Protein AF-A0A9D6VHX5-F1 (afdb_monomer_lite)

Structure (mmCIF, N/CA/C/O backbone):
data_AF-A0A9D6VHX5-F1
#
_entry.id   AF-A0A9D6VHX5-F1
#
loop_
_atom_site.group_PDB
_atom_site.id
_atom_site.type_symbol
_atom_site.label_atom_id
_atom_site.label_alt_id
_atom_site.label_comp_id
_atom_site.label_asym_id
_atom_site.label_entity_id
_atom_site.label_seq_id
_atom_site.pdbx_PDB_ins_code
_atom_site.Cartn_x
_atom_site.Cartn_y
_atom_site.Cartn_z
_atom_site.occupancy
_atom_site.B_iso_or_equiv
_atom_site.auth_seq_id
_atom_site.auth_comp_id
_atom_site.auth_asym_id
_atom_site.auth_atom_id
_atom_site.pdbx_PDB_model_num
ATOM 1 N N . MET A 1 1 ? -20.307 5.899 18.304 1.00 52.88 1 MET A N 1
ATOM 2 C CA . MET A 1 1 ? -18.934 5.632 17.807 1.00 52.88 1 MET A CA 1
ATOM 3 C C . MET A 1 1 ? -17.944 5.812 18.948 1.00 52.88 1 MET A C 1
ATOM 5 O O . MET A 1 1 ? -18.134 6.727 19.737 1.00 52.88 1 MET A O 1
ATOM 9 N N . LYS A 1 2 ? -16.932 4.942 19.081 1.00 62.22 2 LYS A N 1
ATOM 10 C CA . LYS A 1 2 ? -15.838 5.169 20.043 1.00 62.22 2 LYS A CA 1
ATOM 11 C C . LYS A 1 2 ? -14.988 6.342 19.560 1.00 62.22 2 LYS A C 1
ATOM 13 O O . LYS A 1 2 ?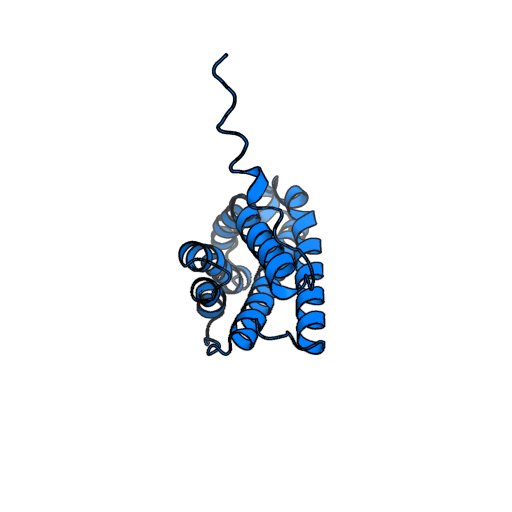 -14.703 6.423 18.370 1.00 62.22 2 LYS A O 1
ATOM 18 N N . LYS A 1 3 ? -14.607 7.228 20.478 1.00 72.56 3 LYS A N 1
ATOM 19 C CA . LYS A 1 3 ? -13.734 8.366 20.187 1.00 72.56 3 LYS A CA 1
ATOM 20 C C . LYS A 1 3 ? -12.288 7.871 20.081 1.00 72.56 3 LYS A C 1
ATOM 22 O O . LYS A 1 3 ? -11.822 7.168 20.975 1.00 72.56 3 LYS A O 1
ATOM 27 N N . LEU A 1 4 ? -11.619 8.207 18.982 1.00 79.38 4 LEU A N 1
ATOM 28 C CA . LEU A 1 4 ? -10.195 7.946 18.775 1.00 79.38 4 LEU A CA 1
ATOM 29 C C . LEU A 1 4 ? -9.379 8.816 19.744 1.00 79.38 4 LEU A C 1
ATOM 31 O O . LEU A 1 4 ? -9.713 9.992 19.921 1.00 79.38 4 LEU A O 1
ATOM 35 N N . ARG A 1 5 ? -8.362 8.244 20.402 1.00 84.88 5 ARG A N 1
ATOM 36 C CA . ARG A 1 5 ? -7.454 9.017 21.268 1.00 84.88 5 ARG A CA 1
ATOM 37 C C . ARG A 1 5 ? -6.646 9.981 20.400 1.00 84.88 5 ARG A C 1
ATOM 39 O O . ARG A 1 5 ? -6.366 9.658 19.250 1.00 84.88 5 ARG A O 1
ATOM 46 N N . GLU A 1 6 ? -6.266 11.138 20.933 1.00 83.50 6 GLU A N 1
ATOM 47 C CA . GLU A 1 6 ? -5.516 12.134 20.147 1.00 83.50 6 GLU A CA 1
ATOM 48 C C . GLU A 1 6 ? -4.163 11.577 19.664 1.00 83.50 6 GLU A C 1
ATOM 50 O O . GLU A 1 6 ? -3.835 11.701 18.491 1.00 83.50 6 GLU A O 1
ATOM 55 N N . GLU A 1 7 ? -3.464 10.819 20.510 1.00 84.56 7 GLU A N 1
ATOM 56 C CA . GLU A 1 7 ? -2.235 10.085 20.154 1.00 84.56 7 GLU A CA 1
ATOM 57 C C . GLU A 1 7 ? -2.438 9.082 18.996 1.00 84.56 7 GLU A C 1
ATOM 59 O O . GLU A 1 7 ? -1.596 8.984 18.105 1.00 84.56 7 GLU A O 1
ATOM 64 N N . ASP A 1 8 ? -3.575 8.375 18.944 1.00 87.75 8 ASP A N 1
ATOM 65 C CA . ASP A 1 8 ? -3.872 7.471 17.822 1.00 87.75 8 ASP A CA 1
ATOM 66 C C . ASP A 1 8 ? -4.184 8.256 16.534 1.00 87.75 8 ASP A C 1
ATOM 68 O O . ASP A 1 8 ? -3.809 7.824 15.443 1.00 87.75 8 ASP A O 1
ATOM 72 N N . LYS A 1 9 ? -4.855 9.414 16.639 1.00 89.75 9 LYS A N 1
ATOM 73 C CA . LYS A 1 9 ? -5.139 10.292 15.489 1.00 89.75 9 LYS A CA 1
ATOM 74 C C . LYS A 1 9 ? -3.863 10.820 14.858 1.00 89.75 9 LYS A C 1
ATOM 76 O O . LYS A 1 9 ? -3.744 10.778 13.640 1.00 89.75 9 LYS A O 1
ATOM 81 N N . GLU A 1 10 ? -2.922 11.295 15.668 1.00 91.44 10 GLU A N 1
ATOM 82 C CA . GLU A 1 10 ? -1.635 11.799 15.181 1.00 91.44 10 GLU A CA 1
ATOM 83 C C . GLU A 1 10 ? -0.862 10.723 14.413 1.00 91.44 10 GLU A C 1
ATOM 85 O O . GLU A 1 10 ? -0.270 11.010 13.372 1.00 91.44 10 GLU A O 1
ATOM 90 N N . LEU A 1 11 ? -0.904 9.471 14.883 1.00 93.75 11 LEU A N 1
ATOM 91 C CA . LEU A 1 11 ? -0.299 8.346 14.169 1.00 93.75 11 LEU A CA 1
ATOM 92 C C . LEU A 1 11 ? -1.006 8.061 12.840 1.00 93.75 11 LEU A C 1
ATOM 94 O O . LEU A 1 11 ? -0.334 7.869 11.829 1.00 93.75 11 LEU A O 1
ATOM 98 N N . PHE A 1 12 ? -2.342 8.067 12.819 1.00 94.50 12 PHE A N 1
ATOM 99 C CA . PHE A 1 12 ? -3.096 7.906 11.576 1.00 94.50 12 PHE A CA 1
ATOM 100 C C . PHE A 1 12 ? -2.780 9.002 10.560 1.00 94.50 12 PHE A C 1
ATOM 102 O O . PHE A 1 12 ? -2.514 8.671 9.410 1.00 94.50 12 PHE A O 1
ATOM 109 N N . ILE A 1 13 ? -2.772 10.271 10.981 1.00 94.81 13 ILE A N 1
ATOM 110 C CA . ILE A 1 13 ? -2.425 11.412 10.120 1.00 94.81 13 ILE A CA 1
ATOM 111 C C . ILE A 1 13 ? -1.028 11.205 9.537 1.00 94.81 13 ILE A C 1
ATOM 113 O O . ILE A 1 13 ? -0.872 11.203 8.325 1.00 94.81 13 ILE A O 1
ATOM 117 N N . ARG A 1 14 ? -0.033 10.900 10.380 1.00 96.31 14 ARG A N 1
ATOM 118 C CA . ARG A 1 14 ? 1.348 10.683 9.932 1.00 96.31 14 ARG A CA 1
ATOM 119 C C . ARG A 1 14 ? 1.469 9.597 8.862 1.00 96.31 14 ARG A C 1
ATOM 121 O O . ARG A 1 14 ? 2.180 9.791 7.883 1.00 96.31 14 ARG A O 1
ATOM 128 N N . TYR A 1 15 ? 0.829 8.444 9.056 1.00 97.25 15 TYR A N 1
ATOM 129 C CA . TYR A 1 15 ? 0.926 7.348 8.088 1.00 97.25 15 TYR A CA 1
ATOM 130 C C . TYR A 1 15 ? 0.124 7.608 6.812 1.00 97.25 15 TYR A C 1
ATOM 132 O O . TYR A 1 15 ? 0.556 7.195 5.736 1.00 97.25 15 TYR A O 1
ATOM 140 N N . VAL A 1 16 ? -1.018 8.293 6.926 1.00 96.44 16 VAL A N 1
ATOM 141 C CA . VAL A 1 16 ? -1.826 8.716 5.777 1.00 96.44 16 VAL A CA 1
ATOM 142 C C . VAL A 1 16 ? -1.075 9.745 4.938 1.00 96.44 16 VAL A C 1
ATOM 144 O O . VAL A 1 16 ? -0.959 9.547 3.737 1.00 96.44 16 VAL A O 1
ATOM 147 N N . ASP A 1 17 ? -0.498 10.774 5.554 1.00 97.12 17 ASP A N 1
ATOM 148 C CA . ASP A 1 17 ? 0.278 11.788 4.836 1.00 97.12 17 ASP A CA 1
ATOM 149 C C . ASP A 1 17 ? 1.493 11.157 4.141 1.00 97.12 17 ASP A C 1
ATOM 151 O O . ASP A 1 17 ? 1.779 11.451 2.983 1.00 97.12 17 ASP A O 1
ATOM 155 N N . PHE A 1 18 ? 2.181 10.232 4.822 1.00 98.38 18 PHE A N 1
ATOM 156 C CA . PHE A 1 18 ? 3.311 9.512 4.238 1.00 98.38 18 PHE A CA 1
ATOM 157 C C . PHE A 1 18 ? 2.897 8.659 3.032 1.00 98.38 18 PHE A C 1
ATOM 159 O O . PHE A 1 18 ? 3.526 8.747 1.984 1.00 98.38 18 PHE A O 1
ATOM 166 N N . ILE A 1 19 ? 1.841 7.839 3.152 1.00 97.94 19 ILE A N 1
ATOM 167 C CA . ILE A 1 19 ? 1.413 6.994 2.028 1.00 97.94 19 ILE A CA 1
ATOM 168 C C . ILE A 1 19 ? 0.832 7.833 0.884 1.00 97.94 19 ILE A C 1
ATOM 170 O O . ILE A 1 19 ? 1.044 7.471 -0.265 1.00 97.94 19 ILE A O 1
ATOM 174 N N . GLU A 1 20 ? 0.142 8.945 1.168 1.00 97.75 20 GLU A N 1
ATOM 175 C CA . 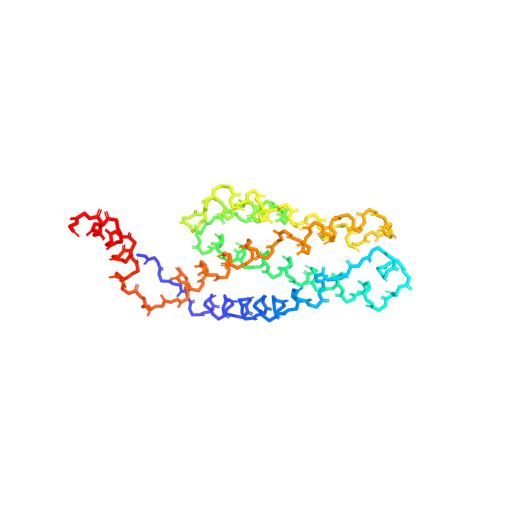GLU A 1 20 ? -0.323 9.883 0.137 1.00 97.75 20 GLU A CA 1
ATOM 176 C C . GLU A 1 20 ? 0.858 10.485 -0.630 1.00 97.75 20 GLU A C 1
ATOM 178 O O . GLU A 1 20 ? 0.813 10.487 -1.855 1.00 97.75 20 GLU A O 1
ATOM 183 N N . GLY A 1 21 ? 1.929 10.893 0.061 1.00 98.06 21 GLY A N 1
ATOM 184 C CA . GLY A 1 21 ? 3.152 11.381 -0.582 1.00 98.06 21 GLY A CA 1
ATOM 185 C C . GLY A 1 21 ? 3.792 10.341 -1.503 1.00 98.06 21 GLY A C 1
ATOM 186 O O . GLY A 1 21 ? 4.072 10.634 -2.658 1.00 98.06 21 GLY A O 1
ATOM 187 N N . GLU A 1 22 ? 3.938 9.093 -1.050 1.00 98.25 22 GLU A N 1
ATOM 188 C CA . GLU A 1 22 ? 4.449 8.013 -1.912 1.00 98.25 22 GLU A CA 1
ATOM 189 C C . GLU A 1 22 ? 3.496 7.725 -3.089 1.00 98.25 22 GLU A C 1
ATOM 191 O O . GLU A 1 22 ? 3.924 7.355 -4.178 1.00 98.25 22 GLU A O 1
ATOM 196 N N . MET A 1 23 ? 2.183 7.900 -2.913 1.00 97.88 23 MET A N 1
ATOM 197 C CA . MET A 1 23 ? 1.212 7.717 -3.994 1.00 97.88 23 MET A CA 1
ATOM 198 C C . MET A 1 23 ? 1.303 8.795 -5.089 1.00 97.88 23 MET A C 1
ATOM 200 O O . MET A 1 23 ? 0.772 8.583 -6.180 1.00 97.88 23 MET A O 1
ATOM 204 N N . GLU A 1 24 ? 1.969 9.927 -4.859 1.00 97.62 24 GLU A N 1
ATOM 205 C CA . GLU A 1 24 ? 2.204 10.924 -5.913 1.00 97.62 24 GLU A CA 1
ATOM 206 C C . GLU A 1 24 ? 3.161 10.404 -6.999 1.00 97.62 24 GLU A C 1
ATOM 208 O O . GLU A 1 24 ? 3.084 10.852 -8.142 1.00 97.62 24 GLU A O 1
ATOM 213 N N . ASP A 1 25 ? 3.981 9.395 -6.682 1.00 97.50 25 ASP A N 1
ATOM 214 C CA . ASP A 1 25 ? 4.999 8.848 -7.582 1.00 97.50 25 ASP A CA 1
ATOM 215 C C . ASP A 1 25 ? 4.498 7.730 -8.516 1.00 97.50 25 ASP A C 1
ATOM 217 O O . ASP A 1 25 ? 5.245 7.287 -9.389 1.00 97.50 25 ASP A O 1
ATOM 221 N N . TYR A 1 26 ? 3.234 7.288 -8.422 1.00 97.50 26 TYR A N 1
ATOM 222 C CA . TYR A 1 26 ? 2.680 6.286 -9.359 1.00 97.50 26 TYR A CA 1
ATOM 223 C C . TYR A 1 26 ? 2.926 6.625 -10.844 1.00 97.50 26 TYR A C 1
ATOM 225 O O . TYR A 1 26 ? 3.372 5.742 -11.585 1.00 97.50 26 TYR A O 1
ATOM 233 N N . PRO A 1 27 ? 2.687 7.869 -11.314 1.00 96.94 27 PRO A N 1
ATOM 234 C CA . PRO A 1 27 ? 2.938 8.240 -12.705 1.00 96.94 27 PRO A CA 1
ATOM 235 C C . PRO A 1 27 ? 4.406 8.086 -13.121 1.00 96.94 27 PRO A C 1
ATOM 237 O O . PRO A 1 27 ? 4.670 7.747 -14.274 1.00 96.94 27 PRO A O 1
ATOM 240 N N . SER A 1 28 ? 5.347 8.285 -12.193 1.00 95.06 28 SER A N 1
ATOM 241 C CA . SER A 1 28 ? 6.790 8.159 -12.436 1.00 95.06 28 SER A CA 1
ATOM 242 C C . SER A 1 28 ? 7.199 6.719 -12.759 1.00 95.06 28 SER A C 1
ATOM 244 O O . SER A 1 28 ? 8.147 6.504 -13.511 1.00 95.06 28 SER A O 1
ATOM 246 N N . PHE A 1 29 ? 6.460 5.729 -12.246 1.00 96.06 29 PHE A N 1
ATOM 247 C CA . PHE A 1 29 ? 6.756 4.306 -12.443 1.00 96.06 29 PHE A CA 1
ATOM 248 C C . PHE A 1 29 ? 5.867 3.613 -13.483 1.00 96.06 29 PHE A C 1
ATOM 250 O O . PHE A 1 29 ? 6.193 2.509 -13.915 1.00 96.06 29 PHE A O 1
ATOM 257 N N . ALA A 1 30 ? 4.781 4.246 -13.940 1.00 92.88 30 ALA A N 1
ATOM 258 C CA . ALA A 1 30 ? 3.835 3.650 -14.891 1.00 92.88 30 ALA A CA 1
ATOM 259 C C . ALA A 1 30 ? 4.491 3.179 -16.208 1.00 92.88 30 ALA A C 1
ATOM 261 O O . ALA A 1 30 ? 4.074 2.176 -16.791 1.00 92.88 30 ALA A O 1
ATOM 262 N N . GLY A 1 31 ? 5.530 3.890 -16.661 1.00 91.75 31 GLY A N 1
ATOM 263 C CA . GLY A 1 31 ? 6.287 3.584 -17.879 1.00 91.75 31 GLY A CA 1
ATOM 264 C C . GLY A 1 31 ? 7.505 2.678 -17.685 1.00 91.75 31 GLY A C 1
ATOM 265 O O . GLY A 1 31 ? 8.233 2.461 -18.649 1.00 91.75 31 GLY A O 1
ATOM 266 N N . LEU A 1 32 ? 7.761 2.176 -16.472 1.00 96.31 32 LEU A N 1
ATOM 267 C CA . LEU A 1 32 ? 8.898 1.295 -16.220 1.00 96.31 32 LEU A CA 1
ATOM 268 C C . LEU A 1 32 ? 8.727 -0.026 -16.989 1.00 96.31 32 LEU A C 1
ATOM 270 O O . LEU A 1 32 ? 7.659 -0.646 -16.943 1.00 96.31 32 LEU A O 1
ATOM 274 N N . ASP A 1 33 ? 9.792 -0.464 -17.661 1.00 96.44 33 ASP A N 1
ATOM 275 C CA . ASP A 1 33 ? 9.881 -1.732 -18.387 1.00 96.44 33 ASP A CA 1
ATOM 276 C C . ASP A 1 33 ? 11.004 -2.635 -17.846 1.00 96.44 33 ASP A C 1
ATOM 278 O O . ASP A 1 33 ? 11.816 -2.231 -17.005 1.00 96.44 33 ASP A O 1
ATOM 282 N N . TRP A 1 34 ? 11.025 -3.887 -18.320 1.00 95.50 34 TRP A N 1
ATOM 283 C CA . TRP A 1 34 ? 12.000 -4.889 -17.884 1.00 95.50 34 TRP A CA 1
ATOM 284 C C . TRP A 1 34 ? 13.437 -4.458 -18.183 1.00 95.50 34 TRP A C 1
ATOM 286 O O . TRP A 1 34 ? 14.295 -4.562 -17.311 1.00 95.50 34 TRP A O 1
ATOM 296 N N . GLU A 1 35 ? 13.697 -3.944 -19.388 1.00 95.88 35 GLU A N 1
ATOM 297 C CA . GLU A 1 35 ? 15.043 -3.550 -19.813 1.00 95.88 35 GLU A CA 1
ATOM 298 C C . GLU A 1 35 ? 15.614 -2.468 -18.890 1.00 95.88 35 GLU A C 1
ATOM 300 O O . GLU A 1 35 ? 16.753 -2.569 -18.423 1.00 95.88 35 GLU A O 1
ATOM 305 N N . THR A 1 36 ? 14.809 -1.459 -18.553 1.00 95.38 36 THR A N 1
ATOM 306 C CA . THR A 1 36 ? 15.188 -0.402 -17.615 1.00 95.38 36 THR A CA 1
ATOM 307 C C . THR A 1 36 ? 15.396 -0.957 -16.209 1.00 95.38 36 THR A C 1
ATOM 309 O O . THR A 1 36 ? 16.408 -0.647 -15.577 1.00 95.38 36 THR A O 1
ATOM 312 N N . TYR A 1 37 ? 14.484 -1.800 -15.720 1.00 95.19 37 TYR A N 1
ATOM 313 C CA . TYR A 1 37 ? 14.576 -2.403 -14.389 1.00 95.19 37 TYR A CA 1
ATOM 314 C C . TYR A 1 37 ? 15.814 -3.304 -14.222 1.00 95.19 37 TYR A C 1
ATOM 316 O O . TYR A 1 37 ? 16.481 -3.272 -13.181 1.00 95.19 37 TYR A O 1
ATOM 324 N N . GLU A 1 38 ? 16.163 -4.085 -15.243 1.00 94.94 38 GLU A N 1
ATOM 325 C CA . GLU A 1 38 ? 17.315 -4.987 -15.243 1.00 94.94 38 GLU A CA 1
ATOM 326 C C . GLU A 1 38 ? 18.635 -4.203 -15.320 1.00 94.94 38 GLU A C 1
ATOM 328 O O . GLU A 1 38 ? 19.531 -4.379 -14.482 1.00 94.94 38 GLU A O 1
ATOM 333 N N . SER A 1 39 ? 18.736 -3.281 -16.282 1.00 94.44 39 SER A N 1
ATOM 334 C CA . SER A 1 39 ? 19.991 -2.605 -16.626 1.00 94.44 39 SER A CA 1
ATOM 335 C C . SER A 1 39 ? 20.313 -1.385 -15.755 1.00 94.44 39 SER A C 1
ATOM 337 O O . SER A 1 39 ? 21.491 -1.107 -15.504 1.00 94.44 39 SER A O 1
ATOM 339 N N . LYS A 1 40 ? 19.308 -0.666 -15.232 1.00 96.44 40 LYS A N 1
ATOM 340 C CA . LYS A 1 40 ? 19.511 0.571 -14.458 1.00 96.44 40 LYS A CA 1
ATOM 341 C C . LYS A 1 40 ? 19.308 0.343 -12.964 1.00 96.44 40 LYS A C 1
ATOM 343 O O . LYS A 1 40 ? 18.203 0.363 -12.430 1.00 96.44 40 LYS A O 1
ATOM 348 N N . LYS A 1 41 ? 20.426 0.192 -12.249 1.00 93.44 41 LYS A N 1
ATOM 349 C CA . LYS A 1 41 ? 20.441 -0.052 -10.796 1.00 93.44 41 LYS A CA 1
ATOM 350 C C . LYS A 1 41 ? 19.745 1.045 -9.980 1.00 93.44 41 LYS A C 1
ATOM 352 O O . LYS A 1 41 ? 19.190 0.737 -8.928 1.00 93.44 41 LYS A O 1
ATOM 357 N N . GLU A 1 42 ? 19.815 2.297 -10.424 1.00 95.62 42 GLU A N 1
ATOM 358 C CA . GLU A 1 42 ? 19.183 3.426 -9.729 1.00 95.62 42 GLU A CA 1
ATOM 359 C C . GLU A 1 42 ? 17.658 3.348 -9.825 1.00 95.62 42 GLU A C 1
ATOM 361 O O . GLU A 1 42 ? 16.997 3.339 -8.791 1.00 95.62 42 GLU A O 1
ATOM 366 N N . GLU A 1 43 ? 17.124 3.152 -11.034 1.00 95.12 43 GLU A N 1
ATOM 367 C CA . GLU A 1 43 ? 15.684 2.968 -11.275 1.00 95.12 43 GLU A CA 1
ATOM 368 C C . GLU A 1 43 ? 15.130 1.790 -10.479 1.00 95.12 43 GLU A C 1
ATOM 370 O O . GLU A 1 43 ? 14.123 1.910 -9.783 1.00 95.12 43 GLU A O 1
ATOM 375 N N . ARG A 1 44 ? 15.852 0.662 -10.502 1.00 94.44 44 ARG A N 1
ATOM 376 C CA . ARG A 1 44 ? 15.507 -0.517 -9.709 1.00 94.44 44 ARG A CA 1
ATOM 377 C C . ARG A 1 44 ? 15.427 -0.201 -8.219 1.00 94.44 44 ARG A C 1
ATOM 379 O O . ARG A 1 44 ? 14.439 -0.524 -7.575 1.00 94.44 44 ARG A O 1
ATOM 386 N N . ARG A 1 45 ? 16.452 0.433 -7.649 1.00 94.56 45 ARG A N 1
ATOM 387 C CA . ARG A 1 45 ? 16.448 0.785 -6.219 1.00 94.56 45 ARG A CA 1
ATOM 388 C C . ARG A 1 45 ? 15.315 1.742 -5.874 1.00 94.56 45 ARG A C 1
ATOM 390 O O . ARG A 1 45 ? 14.732 1.603 -4.803 1.00 94.56 45 ARG A O 1
ATOM 397 N N . ASN A 1 46 ? 15.023 2.682 -6.767 1.00 96.94 46 ASN A N 1
ATOM 398 C CA . ASN A 1 46 ? 13.974 3.665 -6.571 1.00 96.94 46 ASN A CA 1
ATOM 399 C C . ASN A 1 46 ? 12.593 2.996 -6.506 1.00 96.94 46 ASN A C 1
ATOM 401 O O . ASN A 1 46 ? 11.901 3.120 -5.498 1.00 96.94 46 ASN A O 1
ATOM 405 N N . VAL A 1 47 ? 12.239 2.189 -7.515 1.00 97.19 47 VAL A N 1
ATOM 406 C CA . VAL A 1 47 ? 10.939 1.499 -7.547 1.00 97.19 47 VAL A CA 1
ATOM 407 C C . VAL A 1 47 ? 10.793 0.483 -6.411 1.00 97.19 47 VAL A C 1
ATOM 409 O O . VAL A 1 47 ? 9.739 0.402 -5.786 1.00 97.19 47 VAL A O 1
ATOM 412 N N . GLU A 1 48 ? 11.852 -0.268 -6.085 1.00 96.25 48 GLU A N 1
ATOM 413 C CA . GLU A 1 48 ? 11.815 -1.237 -4.984 1.00 96.25 48 GLU A CA 1
ATOM 414 C C . GLU A 1 48 ? 11.590 -0.535 -3.638 1.00 96.25 48 GLU A C 1
ATOM 416 O O . GLU A 1 48 ? 10.793 -1.001 -2.820 1.00 96.25 48 GLU A O 1
ATOM 421 N N . ARG A 1 49 ? 12.251 0.609 -3.416 1.00 96.56 49 ARG A N 1
ATOM 422 C CA . ARG A 1 49 ? 12.097 1.387 -2.186 1.00 96.56 49 ARG A CA 1
ATOM 423 C C . ARG A 1 49 ? 10.712 2.016 -2.071 1.00 96.56 49 ARG A C 1
ATOM 425 O O . ARG A 1 49 ? 10.115 1.948 -0.999 1.00 96.56 49 ARG A O 1
ATOM 432 N N . TRP A 1 50 ? 10.208 2.579 -3.160 1.00 98.00 50 TRP A N 1
ATOM 433 C CA . TRP A 1 50 ? 8.868 3.153 -3.242 1.00 98.00 50 TRP A CA 1
ATOM 434 C C . TRP A 1 50 ? 7.779 2.118 -2.909 1.00 98.00 50 TRP A C 1
ATOM 436 O O . TRP A 1 50 ? 6.942 2.330 -2.028 1.00 98.00 50 TRP A O 1
ATOM 446 N N . ILE A 1 51 ? 7.852 0.926 -3.511 1.00 97.75 51 ILE A N 1
ATOM 447 C CA . ILE A 1 51 ? 6.932 -0.178 -3.199 1.00 97.75 51 ILE A CA 1
ATOM 448 C C . ILE A 1 51 ? 7.043 -0.583 -1.727 1.00 97.75 51 ILE A C 1
ATOM 450 O O . ILE A 1 51 ? 6.027 -0.779 -1.053 1.00 97.75 51 ILE A O 1
ATOM 454 N N . GLU A 1 52 ? 8.267 -0.719 -1.209 1.00 97.12 52 GLU A N 1
ATOM 455 C CA . GLU A 1 52 ? 8.482 -1.053 0.197 1.00 97.12 52 GLU A CA 1
ATOM 456 C C . GLU A 1 52 ? 7.830 -0.021 1.131 1.00 97.12 52 GLU A C 1
ATOM 458 O O . GLU A 1 52 ? 7.174 -0.412 2.102 1.00 97.12 52 GLU A O 1
ATOM 463 N N . ASN A 1 53 ? 7.983 1.273 0.845 1.00 98.06 53 ASN A N 1
ATOM 464 C CA . ASN A 1 53 ? 7.399 2.358 1.628 1.00 98.06 53 ASN A CA 1
ATOM 465 C C . ASN A 1 53 ? 5.867 2.264 1.667 1.00 98.06 53 ASN A C 1
ATOM 467 O O . ASN A 1 53 ? 5.285 2.257 2.758 1.00 98.06 53 ASN A O 1
ATOM 471 N N . ILE A 1 54 ? 5.217 2.112 0.508 1.00 98.31 54 ILE A N 1
ATOM 472 C CA . ILE A 1 54 ? 3.756 1.983 0.417 1.00 98.31 54 ILE A CA 1
ATOM 473 C C . ILE A 1 54 ? 3.268 0.753 1.196 1.00 98.31 54 ILE A C 1
ATOM 475 O O . ILE A 1 54 ? 2.344 0.844 2.015 1.00 98.31 54 ILE A O 1
ATOM 479 N N . VAL A 1 55 ? 3.893 -0.410 0.980 1.00 97.94 55 VAL A N 1
ATOM 480 C CA . VAL A 1 55 ? 3.489 -1.660 1.639 1.00 97.94 55 VAL A CA 1
ATOM 481 C C . VAL A 1 55 ? 3.676 -1.559 3.154 1.00 97.94 55 VAL A C 1
ATOM 483 O O . VAL A 1 55 ? 2.751 -1.896 3.896 1.00 97.94 55 VAL A O 1
ATOM 486 N N . ASN A 1 56 ? 4.814 -1.051 3.631 1.00 97.44 56 ASN A N 1
ATOM 487 C CA . ASN A 1 56 ? 5.070 -0.870 5.062 1.00 97.44 56 ASN A CA 1
ATOM 488 C C . ASN A 1 56 ? 4.070 0.092 5.709 1.00 97.44 56 ASN A C 1
ATOM 490 O O . ASN A 1 56 ? 3.468 -0.261 6.724 1.00 97.44 56 ASN A O 1
ATOM 494 N N . SER A 1 57 ? 3.828 1.252 5.093 1.00 98.00 57 SER A N 1
ATOM 495 C CA . SER A 1 57 ? 2.867 2.225 5.621 1.00 98.00 57 SER A CA 1
ATOM 496 C C . SER A 1 57 ? 1.459 1.632 5.711 1.00 98.00 57 SER A C 1
ATOM 498 O O . SER A 1 57 ? 0.785 1.750 6.735 1.00 98.00 57 SER A O 1
ATOM 500 N N . SER A 1 58 ? 1.031 0.873 4.696 1.00 98.38 58 SER A N 1
ATOM 501 C CA . SER A 1 58 ? -0.278 0.211 4.722 1.00 98.38 58 SER A CA 1
ATOM 502 C C . SER A 1 58 ? -0.414 -0.83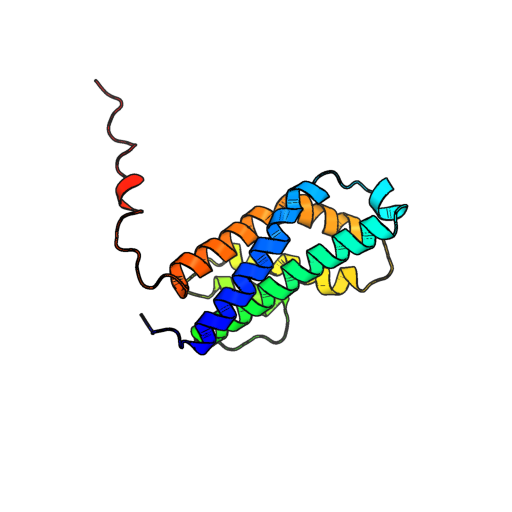7 5.832 1.00 98.38 58 SER A C 1
ATOM 504 O O . SER A 1 58 ? -1.488 -0.980 6.421 1.00 98.38 58 SER A O 1
ATOM 506 N N . ILE A 1 59 ? 0.673 -1.539 6.169 1.00 98.31 59 ILE A N 1
ATOM 507 C CA . ILE A 1 59 ? 0.714 -2.481 7.292 1.00 98.31 59 ILE A CA 1
ATOM 508 C C . ILE A 1 59 ? 0.572 -1.727 8.617 1.00 98.31 59 ILE A C 1
ATOM 510 O O . ILE A 1 59 ? -0.148 -2.191 9.502 1.00 98.31 59 ILE A O 1
ATOM 514 N N . ASP A 1 60 ? 1.231 -0.580 8.770 1.00 97.94 60 ASP A N 1
ATOM 515 C CA . ASP A 1 60 ? 1.164 0.214 9.997 1.00 97.94 60 ASP A CA 1
ATOM 516 C C . ASP A 1 60 ? -0.219 0.842 10.197 1.00 97.94 60 ASP A C 1
ATOM 518 O O . ASP A 1 60 ? -0.795 0.714 11.282 1.00 97.94 60 ASP A O 1
ATOM 522 N N . ILE A 1 61 ? -0.829 1.369 9.131 1.00 97.88 61 ILE A N 1
ATOM 523 C CA . ILE A 1 61 ? -2.240 1.782 9.124 1.00 97.88 61 ILE A CA 1
ATOM 524 C C . ILE A 1 61 ? -3.136 0.608 9.537 1.00 97.88 61 ILE A C 1
ATOM 526 O O . ILE A 1 61 ? -3.984 0.751 10.420 1.00 97.88 61 ILE A O 1
ATOM 530 N N . ALA A 1 62 ? -2.936 -0.579 8.957 1.00 98.19 62 ALA A N 1
ATOM 531 C CA . ALA A 1 62 ? -3.750 -1.746 9.277 1.00 98.19 62 ALA A CA 1
ATOM 532 C C . ALA A 1 62 ? -3.628 -2.176 10.742 1.00 98.19 62 ALA A C 1
ATOM 534 O O . ALA A 1 62 ? -4.644 -2.458 11.384 1.00 98.19 62 ALA A O 1
ATOM 535 N N . LYS A 1 63 ? -2.415 -2.174 11.309 1.00 97.44 63 LYS A N 1
ATOM 536 C CA . LYS A 1 63 ? -2.208 -2.439 12.740 1.00 97.44 63 LYS A CA 1
ATOM 537 C C . LYS A 1 63 ? -2.990 -1.448 13.594 1.00 97.44 63 LYS A C 1
ATOM 539 O O . LYS A 1 63 ? -3.705 -1.889 14.492 1.00 97.44 63 LYS A O 1
ATOM 544 N N . LEU A 1 64 ? -2.900 -0.146 13.308 1.00 95.44 64 LEU A N 1
ATOM 545 C CA . LEU A 1 64 ? -3.630 0.873 14.068 1.00 95.44 64 LEU A CA 1
ATOM 546 C C . LEU A 1 64 ? -5.143 0.646 14.026 1.00 95.44 64 LEU A C 1
ATOM 548 O O . LEU A 1 64 ? -5.799 0.701 15.065 1.00 95.44 64 LEU A O 1
ATOM 552 N N . ILE A 1 65 ? -5.701 0.331 12.854 1.00 95.94 65 ILE A N 1
ATOM 553 C CA . ILE A 1 65 ? -7.140 0.057 12.703 1.00 95.94 65 ILE A CA 1
ATOM 554 C C . ILE A 1 65 ? -7.545 -1.160 13.535 1.00 95.94 65 ILE A C 1
ATOM 556 O O . ILE A 1 65 ? -8.552 -1.121 14.244 1.00 95.94 65 ILE A O 1
ATOM 560 N N . LEU A 1 66 ? -6.762 -2.240 13.483 1.00 96.19 66 LEU A N 1
ATOM 561 C CA . LEU A 1 66 ? -7.040 -3.443 14.265 1.00 96.19 66 LEU A CA 1
ATOM 562 C C . LEU A 1 66 ? -6.952 -3.176 15.775 1.00 96.19 66 LEU A C 1
ATOM 564 O O . LEU A 1 66 ? -7.829 -3.633 16.511 1.00 96.19 66 LEU A O 1
ATOM 568 N N . VAL A 1 67 ? -5.956 -2.407 16.232 1.00 94.06 67 VAL A N 1
ATOM 569 C CA . VAL A 1 67 ? -5.834 -1.977 17.637 1.00 94.06 67 VAL A CA 1
ATOM 570 C C . VAL A 1 67 ? -7.051 -1.149 18.051 1.00 94.06 67 VAL A C 1
ATOM 572 O O . VAL A 1 67 ? -7.662 -1.429 19.085 1.00 94.06 67 VAL A O 1
ATOM 575 N N . PHE A 1 68 ? -7.455 -0.176 17.232 1.00 91.81 68 PHE A N 1
ATOM 576 C CA . PHE A 1 68 ? -8.608 0.681 17.504 1.00 91.81 68 PHE A CA 1
ATOM 577 C C . PHE A 1 68 ? -9.919 -0.115 17.609 1.00 91.81 68 PHE A C 1
ATOM 579 O O . PHE A 1 68 ? -10.730 0.099 18.516 1.00 91.81 68 PHE A O 1
ATOM 586 N N . GLU A 1 69 ? -10.092 -1.113 16.742 1.00 91.56 69 GLU A N 1
ATOM 587 C CA . GLU A 1 69 ? -11.221 -2.048 16.767 1.00 91.56 69 GLU A CA 1
ATOM 588 C C . GLU A 1 69 ? -11.094 -3.123 17.867 1.00 91.56 69 GLU A C 1
ATOM 590 O O . GLU A 1 69 ? -11.958 -3.995 17.974 1.00 91.56 69 GLU A O 1
ATOM 595 N N . LYS A 1 70 ? -10.051 -3.064 18.714 1.00 91.88 70 LYS A N 1
ATOM 596 C CA . LYS A 1 70 ? -9.732 -4.044 19.770 1.00 91.88 70 LYS A CA 1
ATOM 597 C C . LYS A 1 70 ? -9.653 -5.483 19.250 1.00 91.88 70 LYS A C 1
ATOM 599 O O . LYS A 1 70 ? -10.037 -6.430 19.938 1.00 91.88 70 LYS A O 1
ATOM 604 N N . LYS A 1 71 ? -9.171 -5.654 18.021 1.00 93.06 71 LYS A N 1
ATOM 605 C CA . LYS A 1 71 ? -8.927 -6.959 17.407 1.00 93.06 71 LYS A CA 1
ATOM 606 C C . LYS A 1 71 ? -7.515 -7.431 17.742 1.00 93.06 71 LYS A C 1
ATOM 608 O O . LYS A 1 71 ? -6.596 -6.634 17.918 1.00 93.06 71 LYS A O 1
ATOM 613 N N . ARG A 1 72 ? -7.333 -8.753 17.805 1.00 92.81 72 ARG A N 1
ATOM 614 C CA . ARG A 1 72 ? -6.001 -9.359 17.922 1.00 92.81 72 ARG A CA 1
ATOM 615 C C . ARG A 1 72 ? -5.170 -8.984 16.696 1.00 92.81 72 ARG A C 1
ATOM 617 O O . ARG A 1 72 ? -5.650 -9.143 15.577 1.00 92.81 72 ARG A O 1
ATOM 624 N N . ILE A 1 73 ? -3.927 -8.564 16.921 1.00 94.94 73 ILE A N 1
ATOM 625 C CA . ILE A 1 73 ? -2.954 -8.341 15.851 1.00 94.94 73 ILE A CA 1
ATOM 626 C C . ILE A 1 73 ? -2.380 -9.697 15.421 1.00 94.94 73 ILE A C 1
ATOM 628 O O . ILE A 1 73 ? -1.835 -10.421 16.265 1.00 94.94 73 ILE A O 1
ATOM 632 N N . PRO A 1 74 ? -2.549 -10.090 14.147 1.00 95.88 74 PRO A N 1
ATOM 633 C CA . PRO A 1 74 ? -1.947 -11.310 13.623 1.00 95.88 74 PRO A CA 1
ATOM 634 C C . PRO A 1 74 ? -0.417 -11.257 13.617 1.00 95.88 74 PRO A C 1
ATOM 636 O O . PRO A 1 74 ? 0.179 -10.195 13.782 1.00 95.88 74 PRO A O 1
ATOM 639 N N . GLN A 1 75 ? 0.219 -12.413 13.425 1.00 93.56 75 GLN A N 1
ATOM 640 C CA . GLN A 1 75 ? 1.683 -12.515 13.452 1.00 93.56 75 GLN A CA 1
ATOM 641 C C . GLN A 1 75 ? 2.316 -12.132 12.115 1.00 93.56 75 GLN A C 1
ATOM 643 O O . GLN A 1 75 ? 3.434 -11.626 12.084 1.00 93.56 75 GLN A O 1
ATOM 648 N N . THR A 1 76 ? 1.608 -12.358 11.007 1.00 96.44 76 THR A N 1
ATOM 649 C CA . THR A 1 76 ? 2.145 -12.102 9.669 1.00 96.44 76 THR A CA 1
ATOM 650 C C . THR A 1 76 ? 1.592 -10.812 9.070 1.00 96.44 76 THR A C 1
ATOM 652 O O . THR A 1 76 ? 0.433 -10.449 9.280 1.00 96.44 76 THR A O 1
ATOM 655 N N . TYR A 1 77 ? 2.400 -10.130 8.253 1.00 96.38 77 TYR A N 1
ATOM 656 C CA . TYR A 1 77 ? 1.970 -8.923 7.536 1.00 96.38 77 TYR A CA 1
ATOM 657 C C . TYR A 1 77 ? 0.772 -9.174 6.616 1.00 96.38 77 TYR A C 1
ATOM 659 O O . TYR A 1 77 ? -0.130 -8.341 6.536 1.00 96.38 77 TYR A O 1
ATOM 667 N N . ARG A 1 78 ? 0.726 -10.352 5.981 1.00 97.31 78 ARG A N 1
ATOM 668 C CA . ARG A 1 78 ? -0.411 -10.769 5.158 1.00 97.31 78 ARG A CA 1
ATOM 669 C C . ARG A 1 78 ? -1.694 -10.809 5.974 1.00 97.31 78 ARG A C 1
ATOM 671 O O . ARG A 1 78 ? -2.698 -10.239 5.567 1.00 97.31 78 ARG A O 1
ATOM 678 N N . GLU A 1 79 ? -1.666 -11.469 7.129 1.00 98.00 79 GLU A N 1
ATOM 679 C CA . GLU A 1 79 ? -2.843 -11.580 7.988 1.00 98.00 79 GLU A CA 1
ATOM 680 C C . GLU A 1 79 ? -3.245 -10.235 8.600 1.00 98.00 79 GLU A C 1
ATOM 682 O O . GLU A 1 79 ? -4.438 -10.001 8.778 1.00 98.00 79 GLU A O 1
ATOM 687 N N . ILE A 1 80 ? -2.285 -9.352 8.900 1.00 98.44 80 ILE A N 1
ATOM 688 C CA . ILE A 1 80 ? -2.557 -7.984 9.368 1.00 98.44 80 ILE A CA 1
ATOM 689 C C . ILE A 1 80 ? -3.387 -7.228 8.323 1.00 98.44 80 ILE A C 1
ATOM 691 O O . ILE A 1 80 ? -4.470 -6.740 8.644 1.00 98.44 80 ILE A O 1
ATOM 695 N N . LEU A 1 81 ? -2.925 -7.190 7.070 1.00 98.38 81 LEU A N 1
ATOM 696 C CA . LEU A 1 81 ? -3.643 -6.536 5.973 1.00 98.38 81 LEU A CA 1
ATOM 697 C C . LEU A 1 81 ? -4.983 -7.222 5.679 1.00 98.38 81 LEU A C 1
ATOM 699 O O . LEU A 1 81 ? -6.010 -6.560 5.572 1.00 98.38 81 LEU A O 1
ATOM 703 N N . HIS A 1 82 ? -5.007 -8.555 5.643 1.00 98.38 82 HIS A N 1
ATOM 704 C CA . HIS A 1 82 ? -6.237 -9.329 5.457 1.00 98.38 82 HIS A CA 1
ATOM 705 C C . HIS A 1 82 ? -7.258 -9.073 6.579 1.00 98.38 82 HIS A C 1
ATOM 707 O O . HIS A 1 82 ? -8.471 -9.094 6.364 1.00 98.38 82 HIS A O 1
ATOM 713 N N . GLY A 1 83 ? -6.777 -8.789 7.792 1.00 98.00 83 GLY A N 1
ATOM 714 C CA . GLY A 1 83 ? -7.590 -8.422 8.944 1.00 98.00 83 GLY A CA 1
ATOM 715 C C . GLY A 1 83 ? -8.456 -7.182 8.719 1.00 98.00 83 GLY A C 1
ATOM 716 O O . GLY A 1 83 ? -9.513 -7.089 9.347 1.00 98.00 83 GLY A O 1
ATOM 717 N N . LEU A 1 84 ? -8.077 -6.282 7.801 1.00 97.94 84 LEU A N 1
ATOM 718 C CA . LEU A 1 84 ? -8.875 -5.105 7.445 1.00 97.94 84 LEU A CA 1
ATOM 719 C C . LEU A 1 84 ? -10.275 -5.481 6.966 1.00 97.94 84 LEU A C 1
ATOM 721 O O . LEU A 1 84 ? -11.242 -4.874 7.422 1.00 97.94 84 LEU A O 1
ATOM 725 N N . GLY A 1 85 ? -10.407 -6.538 6.162 1.00 97.50 85 GLY A N 1
ATOM 726 C CA . GLY A 1 85 ? -11.704 -7.010 5.666 1.00 97.50 85 GLY A CA 1
ATOM 727 C C . GLY A 1 85 ? -12.608 -7.637 6.732 1.00 97.50 85 GLY A C 1
ATOM 728 O O . GLY A 1 85 ? -13.734 -8.032 6.450 1.00 97.50 85 GLY A O 1
ATOM 729 N N . LYS A 1 86 ? -12.118 -7.755 7.974 1.00 95.50 86 LYS A N 1
ATOM 730 C CA . LYS A 1 86 ? -12.906 -8.161 9.148 1.00 95.50 86 LYS A CA 1
ATOM 731 C C . LYS A 1 86 ? -13.317 -6.967 10.010 1.00 95.50 86 LYS A C 1
ATOM 733 O O . LYS A 1 86 ? -13.913 -7.165 11.071 1.00 95.50 86 LYS A O 1
ATOM 738 N N . THR A 1 87 ? -12.918 -5.751 9.651 1.00 95.19 87 THR A N 1
ATOM 739 C CA . THR A 1 87 ? -13.297 -4.515 10.349 1.00 95.19 87 THR A CA 1
ATOM 740 C C . THR A 1 87 ? -14.605 -3.982 9.780 1.00 95.19 87 THR A C 1
ATOM 742 O O . THR A 1 87 ? -15.034 -4.397 8.712 1.00 95.19 87 THR A O 1
ATOM 745 N N . LYS A 1 88 ? -15.245 -3.037 10.470 1.00 93.62 88 LYS A N 1
ATOM 746 C CA . LYS A 1 88 ? -16.438 -2.367 9.926 1.00 93.62 88 LYS A CA 1
ATOM 747 C C . LYS A 1 88 ? -16.133 -1.387 8.779 1.00 93.62 88 LYS A C 1
ATOM 749 O O . LYS A 1 88 ? -17.062 -0.822 8.221 1.00 93.62 88 LYS A O 1
ATOM 754 N N . TYR A 1 89 ? -14.852 -1.133 8.498 1.00 95.12 89 TYR A N 1
ATOM 755 C CA . TYR A 1 89 ? -14.394 -0.119 7.545 1.00 95.12 89 TYR A CA 1
ATOM 756 C C . TYR A 1 89 ? -14.195 -0.666 6.132 1.00 95.12 89 TYR A C 1
ATOM 758 O O . TYR A 1 89 ? -14.275 0.094 5.173 1.00 95.12 89 TYR A O 1
ATOM 766 N N . PHE A 1 90 ? -13.931 -1.968 6.008 1.00 96.81 90 PHE A N 1
ATOM 767 C CA . PHE A 1 90 ? -13.608 -2.608 4.739 1.00 96.81 90 PHE A CA 1
ATOM 768 C C . PHE A 1 90 ? -14.310 -3.954 4.614 1.00 96.81 90 PHE A C 1
ATOM 770 O O . PHE A 1 90 ? -14.505 -4.653 5.609 1.00 96.81 90 PHE A O 1
ATOM 777 N N . ASP A 1 91 ? -14.638 -4.337 3.383 1.00 97.19 91 ASP A N 1
ATOM 778 C CA . ASP A 1 91 ? -15.192 -5.652 3.084 1.00 97.19 91 ASP A CA 1
ATOM 779 C C . ASP A 1 91 ? -14.100 -6.735 2.975 1.00 97.19 91 ASP A C 1
ATOM 781 O O . ASP A 1 91 ? -12.896 -6.460 2.892 1.00 97.19 91 ASP A O 1
ATOM 785 N N . SER A 1 92 ? -14.518 -8.003 2.978 1.00 97.31 92 SER A N 1
ATOM 786 C CA . SER A 1 92 ? -13.591 -9.136 2.882 1.00 97.31 92 SER A CA 1
ATOM 787 C C . SER A 1 92 ? -12.784 -9.117 1.583 1.00 97.31 92 SER A C 1
ATOM 789 O O . SER A 1 92 ? -11.592 -9.418 1.602 1.00 97.31 92 SER A O 1
ATOM 791 N N . LYS A 1 93 ? -13.405 -8.696 0.473 1.00 97.75 93 LYS A N 1
ATOM 792 C CA . LYS A 1 93 ? -12.761 -8.606 -0.843 1.00 97.75 93 LYS A CA 1
ATOM 793 C C . LYS A 1 93 ? -11.599 -7.618 -0.830 1.00 97.75 93 LYS A C 1
ATOM 795 O O . LYS A 1 93 ? -10.557 -7.899 -1.413 1.00 97.75 93 LYS A O 1
ATOM 800 N N . PHE A 1 94 ? -11.752 -6.471 -0.177 1.00 98.19 94 PHE A N 1
ATOM 801 C CA . PHE A 1 94 ? -10.669 -5.515 0.000 1.00 98.19 94 PHE A CA 1
ATOM 802 C C . PHE A 1 94 ? -9.539 -6.117 0.833 1.00 98.19 94 PHE A C 1
ATOM 804 O O . PHE A 1 94 ? -8.388 -6.045 0.414 1.00 98.19 94 PHE A O 1
ATOM 811 N N . GLY A 1 95 ? -9.861 -6.761 1.961 1.00 98.12 95 GLY A N 1
ATOM 812 C CA . GLY A 1 95 ? -8.871 -7.450 2.795 1.00 98.12 95 GLY A CA 1
ATOM 813 C C . GLY A 1 95 ? -8.045 -8.474 2.008 1.00 98.12 95 GLY A C 1
ATOM 814 O O . GLY A 1 95 ? -6.820 -8.507 2.124 1.00 98.12 95 GLY A O 1
ATOM 815 N N . GLU A 1 96 ? -8.691 -9.272 1.158 1.00 97.75 96 GLU A N 1
ATOM 816 C CA . GLU A 1 96 ? -8.017 -10.212 0.257 1.00 97.75 96 GLU A CA 1
ATOM 817 C C . GLU A 1 96 ? -7.077 -9.494 -0.716 1.00 97.75 96 GLU A C 1
ATOM 819 O O . GLU A 1 96 ? -5.886 -9.820 -0.756 1.00 97.75 96 GLU A O 1
ATOM 824 N N . ARG A 1 97 ? -7.578 -8.484 -1.444 1.00 97.56 97 ARG A N 1
ATOM 825 C CA . ARG A 1 97 ? -6.790 -7.737 -2.435 1.00 97.56 97 ARG A CA 1
ATOM 826 C C . ARG A 1 97 ? -5.593 -7.032 -1.811 1.00 97.56 97 ARG A C 1
ATOM 828 O O . ARG A 1 97 ? -4.475 -7.277 -2.247 1.00 97.56 97 ARG A O 1
ATOM 835 N N . ILE A 1 98 ? -5.791 -6.233 -0.763 1.00 98.00 98 ILE A N 1
ATOM 836 C CA . ILE A 1 98 ? -4.704 -5.456 -0.151 1.00 98.00 98 ILE A CA 1
ATOM 837 C C . ILE A 1 98 ? -3.647 -6.370 0.484 1.00 98.00 98 ILE A C 1
ATOM 839 O O . ILE A 1 98 ? -2.452 -6.090 0.409 1.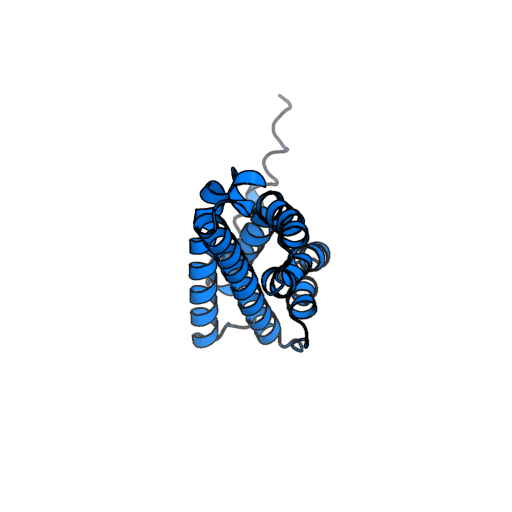00 98.00 98 ILE A O 1
ATOM 843 N N . SER A 1 99 ? -4.052 -7.519 1.044 1.00 97.81 99 SER A N 1
ATOM 844 C CA . SER A 1 99 ? -3.116 -8.461 1.669 1.00 97.81 99 SER A CA 1
ATOM 845 C C . SER A 1 99 ? -2.140 -9.104 0.692 1.00 97.81 99 SER A C 1
ATOM 847 O O . SER A 1 99 ? -1.049 -9.502 1.103 1.00 97.81 99 SER A O 1
ATOM 849 N N . LYS A 1 100 ? -2.490 -9.189 -0.599 1.00 95.88 100 LYS A N 1
ATOM 850 C CA . LYS A 1 100 ? -1.623 -9.806 -1.607 1.00 95.88 100 LYS A CA 1
ATOM 851 C C . LYS A 1 100 ? -0.299 -9.057 -1.740 1.00 95.88 100 LYS A C 1
ATOM 853 O O . LYS A 1 100 ? 0.722 -9.692 -1.984 1.00 95.88 100 LYS A O 1
ATOM 858 N N . TRP A 1 101 ? -0.299 -7.742 -1.511 1.00 96.06 101 TRP A N 1
ATOM 859 C CA . TRP A 1 101 ? 0.883 -6.892 -1.643 1.00 96.06 101 TRP A CA 1
ATOM 860 C C . TRP A 1 101 ? 1.911 -7.103 -0.530 1.00 96.06 101 TRP A C 1
ATOM 862 O O . TRP A 1 101 ? 3.082 -6.793 -0.724 1.00 96.06 101 TRP A O 1
ATOM 872 N N . SER A 1 102 ? 1.553 -7.755 0.585 1.00 94.75 102 SER A N 1
ATOM 873 C CA . SER A 1 102 ? 2.536 -8.093 1.624 1.00 94.75 102 SER A CA 1
ATOM 874 C C . SER A 1 102 ? 3.649 -9.016 1.116 1.00 94.75 102 SER A C 1
ATOM 876 O O . SER A 1 102 ? 4.719 -9.057 1.720 1.00 94.75 102 SER A O 1
ATOM 878 N N . LYS A 1 103 ? 3.406 -9.780 0.034 1.00 90.94 103 LYS A N 1
ATOM 879 C CA . LYS A 1 103 ? 4.400 -10.686 -0.570 1.00 90.94 103 LYS A CA 1
ATOM 880 C C . LYS A 1 103 ? 5.643 -9.934 -1.056 1.00 90.94 103 LYS A C 1
ATOM 882 O O . LYS A 1 103 ? 6.740 -10.484 -0.991 1.00 90.94 103 LYS A O 1
ATOM 887 N N . LEU A 1 104 ? 5.484 -8.670 -1.462 1.00 91.56 104 LEU A N 1
ATOM 888 C CA . LEU A 1 104 ? 6.577 -7.830 -1.954 1.00 91.56 104 LEU A CA 1
ATOM 889 C C . LEU A 1 104 ? 7.661 -7.615 -0.900 1.00 91.56 104 LEU A C 1
ATOM 891 O O . LEU A 1 104 ? 8.829 -7.599 -1.252 1.00 91.56 104 LEU A O 1
ATOM 895 N N . ARG A 1 105 ? 7.334 -7.582 0.397 1.00 87.94 105 ARG A N 1
ATOM 896 C CA . ARG A 1 105 ? 8.358 -7.460 1.451 1.00 87.94 105 ARG A CA 1
ATOM 897 C C . ARG A 1 105 ? 9.398 -8.578 1.434 1.00 87.94 105 ARG A C 1
ATOM 899 O O . ARG A 1 105 ? 10.562 -8.324 1.715 1.00 87.94 105 ARG A O 1
ATOM 906 N N . ASN A 1 106 ? 8.974 -9.799 1.113 1.00 85.56 106 ASN A N 1
ATOM 907 C CA . ASN A 1 106 ? 9.885 -10.937 1.031 1.00 85.56 106 ASN A CA 1
ATOM 908 C C . ASN A 1 106 ? 10.567 -10.976 -0.338 1.00 85.56 106 ASN A C 1
ATOM 910 O O . ASN A 1 106 ? 11.770 -11.183 -0.424 1.00 85.56 106 ASN A O 1
ATOM 914 N N . ILE A 1 107 ? 9.804 -10.724 -1.405 1.00 87.25 107 ILE A N 1
ATOM 915 C CA . ILE A 1 107 ? 10.297 -10.768 -2.787 1.00 87.25 107 ILE A CA 1
ATOM 916 C C . ILE A 1 107 ? 11.380 -9.713 -3.030 1.00 87.25 107 ILE A C 1
ATOM 918 O O . ILE A 1 107 ? 12.417 -10.028 -3.605 1.00 87.25 107 ILE A O 1
ATOM 922 N N . LEU A 1 108 ? 11.196 -8.495 -2.521 1.00 87.38 108 LEU A N 1
ATOM 923 C CA . LEU A 1 108 ? 12.166 -7.407 -2.653 1.00 87.38 108 LEU A CA 1
ATOM 924 C C . LEU A 1 108 ? 13.484 -7.686 -1.912 1.00 87.38 108 LEU A C 1
ATOM 926 O O . LEU A 1 108 ? 14.527 -7.194 -2.335 1.00 87.38 108 LEU A O 1
ATOM 930 N N . ALA A 1 109 ? 13.466 -8.522 -0.868 1.00 81.44 109 ALA A N 1
ATOM 931 C CA . ALA A 1 109 ? 14.664 -8.921 -0.128 1.00 81.44 109 ALA A CA 1
ATOM 932 C C . ALA A 1 109 ? 15.492 -10.026 -0.820 1.00 81.44 109 ALA A C 1
ATOM 934 O O . ALA A 1 109 ? 16.621 -10.282 -0.408 1.00 81.44 109 ALA A O 1
ATOM 935 N N . HIS A 1 110 ? 14.956 -10.688 -1.852 1.00 78.62 110 HIS A N 1
ATOM 936 C CA . HIS A 1 110 ? 15.680 -11.707 -2.623 1.00 78.62 110 HIS A CA 1
ATOM 937 C C . HIS A 1 110 ? 16.605 -11.089 -3.692 1.00 78.62 110 HIS A C 1
ATOM 939 O O . HIS A 1 110 ? 16.516 -9.900 -3.979 1.00 78.62 110 HIS A O 1
ATOM 945 N N . GLU A 1 111 ? 17.508 -11.871 -4.296 1.00 73.44 111 GLU A N 1
ATOM 946 C CA . GLU A 1 111 ? 18.446 -11.378 -5.332 1.00 73.44 111 GLU A CA 1
ATOM 947 C C . GLU A 1 111 ? 17.985 -11.639 -6.782 1.00 73.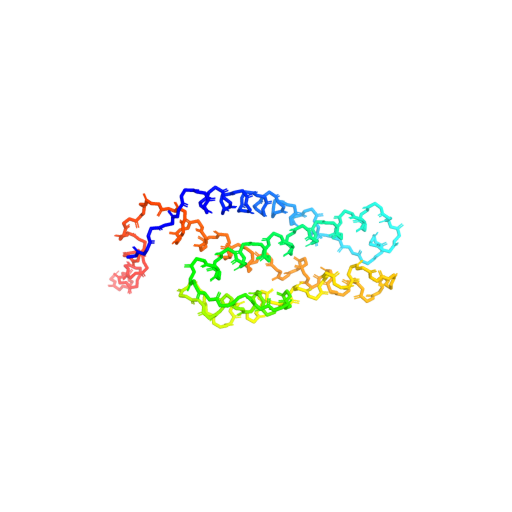44 111 GLU A C 1
ATOM 949 O O . GLU A 1 111 ? 18.519 -11.037 -7.710 1.00 73.44 111 GLU A O 1
ATOM 954 N N . TYR A 1 112 ? 16.976 -12.492 -6.989 1.00 82.25 112 TYR A N 1
ATOM 955 C CA . TYR A 1 112 ? 16.470 -12.861 -8.319 1.00 82.25 112 TYR A CA 1
ATOM 956 C C . TYR A 1 112 ? 15.619 -11.740 -8.936 1.00 82.25 112 TYR A C 1
ATOM 958 O O . TYR A 1 112 ? 14.528 -11.446 -8.447 1.00 82.25 112 TYR A O 1
ATOM 966 N N . LEU A 1 113 ? 16.128 -11.093 -9.989 1.00 78.06 113 LEU A N 1
ATOM 967 C CA . LEU A 1 113 ? 15.499 -9.920 -10.612 1.00 78.06 113 LEU A CA 1
ATOM 968 C C . LEU A 1 113 ? 14.242 -10.257 -11.423 1.00 78.06 113 LEU A C 1
ATOM 970 O O . LEU A 1 113 ? 13.270 -9.509 -11.381 1.00 78.06 113 LEU A O 1
ATOM 974 N N . ASP A 1 114 ? 14.249 -11.382 -12.124 1.00 77.81 114 ASP A N 1
ATOM 975 C CA . ASP A 1 114 ? 13.131 -11.893 -12.920 1.00 77.81 114 ASP A CA 1
ATOM 976 C C . ASP A 1 114 ? 11.882 -12.132 -12.058 1.00 77.81 114 ASP A C 1
ATOM 978 O O . ASP A 1 114 ? 10.807 -11.611 -12.346 1.00 77.81 114 ASP A O 1
ATOM 982 N N . ILE A 1 115 ? 12.045 -12.814 -10.922 1.00 79.38 115 ILE A N 1
ATOM 983 C CA . ILE A 1 115 ? 10.959 -13.083 -9.967 1.00 79.38 115 ILE A CA 1
ATOM 984 C C . ILE A 1 115 ? 10.401 -11.782 -9.371 1.00 79.38 115 ILE A C 1
ATOM 986 O O . ILE A 1 115 ? 9.203 -11.683 -9.090 1.00 79.38 115 ILE A O 1
ATOM 990 N N . LYS A 1 116 ? 11.255 -10.775 -9.149 1.00 86.75 116 LYS A N 1
ATOM 991 C CA . LYS A 1 116 ? 10.819 -9.469 -8.638 1.00 86.75 116 LYS A CA 1
ATOM 992 C C . LYS A 1 116 ? 9.993 -8.708 -9.660 1.00 86.75 116 LYS A C 1
ATOM 994 O O . LYS A 1 116 ? 8.981 -8.118 -9.284 1.00 86.75 116 LYS A O 1
ATOM 999 N N . TRP A 1 117 ? 10.421 -8.717 -10.919 1.00 94.12 117 TRP A N 1
ATOM 1000 C CA . TRP A 1 117 ? 9.841 -7.878 -11.956 1.00 94.12 117 TRP A CA 1
ATOM 1001 C C . TRP A 1 117 ? 8.354 -8.121 -12.162 1.00 94.12 117 TRP A C 1
ATOM 1003 O O . TRP A 1 117 ? 7.584 -7.166 -12.100 1.00 94.12 117 TRP A O 1
ATOM 1013 N N . ASP A 1 118 ? 7.934 -9.377 -12.315 1.00 91.75 118 ASP A N 1
ATOM 1014 C CA . ASP A 1 118 ? 6.524 -9.701 -12.556 1.00 91.75 118 ASP A CA 1
ATOM 1015 C C . ASP A 1 118 ? 5.618 -9.144 -11.452 1.00 91.75 118 ASP A C 1
ATOM 1017 O O . ASP A 1 118 ? 4.537 -8.612 -11.707 1.00 91.75 118 ASP A O 1
ATOM 1021 N N . VAL A 1 119 ? 6.081 -9.212 -10.202 1.00 92.12 119 VAL A N 1
ATOM 1022 C CA . VAL A 1 119 ? 5.312 -8.745 -9.045 1.00 92.12 119 VAL A CA 1
ATOM 1023 C C . VAL A 1 119 ? 5.367 -7.225 -8.891 1.00 92.12 119 VAL A C 1
ATOM 1025 O O . VAL A 1 119 ? 4.372 -6.622 -8.489 1.00 92.12 119 VAL A O 1
ATOM 1028 N N . ILE A 1 120 ? 6.497 -6.599 -9.223 1.00 95.44 120 ILE A N 1
ATOM 1029 C CA . ILE A 1 120 ? 6.639 -5.138 -9.286 1.00 95.44 120 ILE A CA 1
ATOM 1030 C C . ILE A 1 120 ? 5.712 -4.573 -10.360 1.00 95.44 120 ILE A C 1
ATOM 1032 O O . ILE A 1 120 ? 4.978 -3.623 -10.093 1.00 95.44 120 ILE A O 1
ATOM 1036 N N . LYS A 1 121 ? 5.680 -5.187 -11.545 1.00 96.12 121 LYS A N 1
ATOM 1037 C CA . LYS A 1 121 ? 4.820 -4.746 -12.638 1.00 96.12 121 LYS A CA 1
ATOM 1038 C C . LYS A 1 121 ? 3.341 -4.923 -12.292 1.00 96.12 121 LYS A C 1
ATOM 1040 O O . LYS A 1 121 ? 2.571 -3.981 -12.452 1.00 96.12 121 LYS A O 1
ATOM 1045 N N . GLU A 1 122 ? 2.966 -6.062 -11.695 1.00 95.50 122 GLU A N 1
ATOM 1046 C CA . GLU A 1 122 ? 1.614 -6.278 -11.151 1.00 95.50 122 GLU A CA 1
ATOM 1047 C C . GLU A 1 122 ? 1.224 -5.172 -10.152 1.00 95.50 122 GLU A C 1
ATOM 1049 O O . GLU A 1 122 ? 0.093 -4.681 -10.169 1.00 95.50 122 GLU A O 1
ATOM 1054 N N . PHE A 1 123 ? 2.152 -4.774 -9.274 1.00 97.25 123 PHE A N 1
ATOM 1055 C CA . PHE A 1 123 ? 1.928 -3.722 -8.285 1.00 97.25 123 PHE A CA 1
ATOM 1056 C C . PHE A 1 123 ? 1.714 -2.354 -8.929 1.00 97.25 123 PHE A C 1
ATOM 1058 O O . PHE A 1 123 ? 0.722 -1.694 -8.612 1.00 97.25 123 PHE A O 1
ATOM 1065 N N . ILE A 1 124 ? 2.608 -1.940 -9.830 1.00 97.19 124 ILE A N 1
ATOM 1066 C CA . ILE A 1 124 ? 2.526 -0.649 -10.529 1.00 97.19 124 ILE A CA 1
ATOM 1067 C C . ILE A 1 124 ? 1.183 -0.528 -11.252 1.00 97.19 124 ILE A C 1
ATOM 1069 O O . ILE A 1 124 ? 0.496 0.482 -11.114 1.00 97.19 124 ILE A O 1
ATOM 1073 N N . ASP A 1 125 ? 0.781 -1.581 -11.963 1.00 96.06 125 ASP A N 1
ATOM 1074 C CA . ASP A 1 125 ? -0.377 -1.531 -12.854 1.00 96.06 125 ASP A CA 1
ATOM 1075 C C . ASP A 1 125 ? -1.719 -1.654 -12.115 1.00 96.06 125 ASP A C 1
ATOM 1077 O O . ASP A 1 125 ? -2.753 -1.231 -12.632 1.00 96.06 125 ASP A O 1
ATOM 1081 N N . GLY A 1 126 ? -1.734 -2.258 -10.920 1.00 95.44 126 GLY A N 1
ATOM 1082 C CA . GLY A 1 126 ? -2.984 -2.685 -10.284 1.00 95.44 126 GLY A CA 1
ATOM 1083 C C . GLY A 1 126 ? -3.220 -2.233 -8.848 1.00 95.44 126 GLY A C 1
ATOM 1084 O O . GLY A 1 126 ? -4.331 -2.418 -8.349 1.00 95.44 126 GLY A O 1
ATOM 1085 N N . SER A 1 127 ? -2.221 -1.699 -8.144 1.00 97.31 127 SER A N 1
ATOM 1086 C CA . SER A 1 127 ? -2.342 -1.470 -6.696 1.00 97.31 127 SER A CA 1
ATOM 1087 C C . SER A 1 127 ? -2.924 -0.105 -6.313 1.00 97.31 127 SER A C 1
ATOM 1089 O O . SER A 1 127 ? -3.565 0.012 -5.264 1.00 97.31 127 SER A O 1
ATOM 1091 N N . GLU A 1 128 ? -2.787 0.904 -7.178 1.00 98.06 128 GLU A N 1
ATOM 1092 C CA . GLU A 1 128 ? -3.196 2.286 -6.898 1.00 98.06 128 GLU A CA 1
ATOM 1093 C C . GLU A 1 128 ? -4.656 2.418 -6.403 1.00 98.06 128 GLU A C 1
ATOM 1095 O O . GLU A 1 128 ? -4.889 3.120 -5.410 1.00 98.06 128 GLU A O 1
ATOM 1100 N N . PRO A 1 129 ? -5.663 1.734 -6.997 1.00 97.69 129 PRO A N 1
ATOM 1101 C CA . PRO A 1 129 ? -7.048 1.854 -6.539 1.00 97.69 129 PRO A CA 1
ATOM 1102 C C . PRO A 1 129 ? -7.269 1.359 -5.104 1.00 97.69 129 PRO A C 1
ATOM 1104 O O . PRO A 1 129 ? -8.072 1.946 -4.373 1.00 97.69 129 PRO A O 1
ATOM 1107 N N . ASP A 1 130 ? -6.559 0.308 -4.682 1.00 97.88 130 ASP A N 1
ATOM 1108 C CA . ASP A 1 130 ? -6.681 -0.233 -3.326 1.00 97.88 130 ASP A CA 1
ATOM 1109 C C . ASP A 1 130 ? -6.063 0.730 -2.296 1.00 97.88 130 ASP A C 1
ATOM 1111 O O . ASP A 1 130 ? -6.661 0.963 -1.242 1.00 97.88 130 ASP A O 1
ATOM 1115 N N . TYR A 1 131 ? -4.931 1.370 -2.609 1.00 98.38 131 TYR A N 1
ATOM 1116 C CA . TYR A 1 131 ? -4.321 2.370 -1.723 1.00 98.38 131 TYR A CA 1
ATOM 1117 C C . TYR A 1 131 ? -5.127 3.673 -1.657 1.00 98.38 131 TYR A C 1
ATOM 1119 O O . TYR A 1 131 ? -5.355 4.195 -0.563 1.00 98.38 131 TYR A O 1
ATOM 1127 N N . LYS A 1 132 ? -5.693 4.134 -2.783 1.00 98.12 132 LYS A N 1
ATOM 1128 C CA . LYS A 1 132 ? -6.674 5.239 -2.800 1.00 98.12 132 LYS A CA 1
ATOM 1129 C C . LYS A 1 132 ? -7.887 4.929 -1.927 1.00 98.12 132 LYS A C 1
ATOM 1131 O O . LYS A 1 132 ? -8.380 5.807 -1.217 1.00 98.12 132 LYS A O 1
ATOM 1136 N N . HIS A 1 133 ? -8.382 3.692 -1.970 1.00 98.06 133 HIS A N 1
ATOM 1137 C CA . HIS A 1 133 ? -9.492 3.268 -1.124 1.00 98.06 133 HIS A CA 1
ATOM 1138 C C . HIS A 1 133 ? -9.110 3.251 0.363 1.00 98.06 133 HIS A C 1
ATOM 1140 O O . HIS A 1 133 ? -9.856 3.801 1.174 1.00 98.06 133 HIS A O 1
ATOM 1146 N N . LEU A 1 134 ? -7.942 2.697 0.714 1.00 98.25 134 LEU A N 1
ATOM 1147 C CA . LEU A 1 134 ? -7.417 2.681 2.084 1.00 98.25 134 LEU A CA 1
ATOM 1148 C C . LEU A 1 134 ? -7.364 4.093 2.681 1.00 98.25 134 LEU A C 1
ATOM 1150 O O . LEU A 1 134 ? -7.976 4.347 3.719 1.00 98.25 134 LEU A O 1
ATOM 1154 N N . VAL A 1 135 ? -6.682 5.015 1.996 1.00 97.81 135 VAL A N 1
ATOM 1155 C CA . VAL A 1 135 ? -6.509 6.412 2.423 1.00 97.81 135 VAL A CA 1
ATOM 1156 C C . VAL A 1 135 ? -7.856 7.101 2.613 1.00 97.81 135 VAL A C 1
ATOM 1158 O O . VAL A 1 135 ? -8.117 7.682 3.667 1.00 97.81 135 VAL A O 1
ATOM 1161 N N . ARG A 1 136 ? -8.750 6.989 1.622 1.00 96.62 136 ARG A N 1
ATOM 1162 C CA . ARG A 1 136 ? -10.085 7.598 1.673 1.00 96.62 136 ARG A CA 1
ATOM 1163 C C . ARG A 1 136 ? -10.871 7.137 2.898 1.00 96.62 136 ARG A C 1
ATOM 1165 O O . ARG A 1 136 ? -11.470 7.959 3.589 1.00 96.62 136 ARG A O 1
ATOM 1172 N N . VAL A 1 137 ? -10.887 5.830 3.158 1.00 94.88 137 VAL A N 1
ATOM 1173 C CA . VAL A 1 137 ? -11.633 5.260 4.285 1.00 94.88 137 VAL A CA 1
ATOM 1174 C C . VAL A 1 137 ? -11.056 5.734 5.615 1.00 94.88 137 VAL A C 1
ATOM 1176 O O . VAL A 1 137 ? -11.831 6.098 6.499 1.00 94.88 137 VAL A O 1
ATOM 1179 N N . VAL A 1 138 ? -9.728 5.788 5.759 1.00 94.38 138 VAL A N 1
ATOM 1180 C CA . VAL A 1 138 ? -9.089 6.283 6.989 1.00 94.38 138 VAL A CA 1
ATOM 1181 C C . VAL A 1 138 ? -9.421 7.757 7.224 1.00 94.38 138 VAL A C 1
ATOM 1183 O O . VAL A 1 138 ? -9.868 8.105 8.318 1.00 94.38 138 VAL A O 1
ATOM 1186 N N . LYS A 1 139 ? -9.293 8.611 6.202 1.00 93.50 139 LYS A N 1
ATOM 1187 C CA . LYS A 1 139 ? -9.601 10.046 6.319 1.00 93.50 139 LYS A CA 1
ATOM 1188 C C . LYS A 1 139 ? -11.052 10.267 6.756 1.00 93.50 139 LYS A C 1
ATOM 1190 O O . LYS A 1 139 ? -11.286 10.852 7.810 1.00 93.50 139 LYS A O 1
ATOM 1195 N N . HIS A 1 140 ? -12.015 9.676 6.049 1.00 90.50 140 HIS A N 1
ATOM 1196 C CA . HIS A 1 140 ? -13.435 9.915 6.329 1.00 90.50 140 HIS A CA 1
ATOM 1197 C C . HIS A 1 140 ? -13.991 9.186 7.553 1.00 90.50 140 HIS A C 1
ATOM 1199 O O . HIS A 1 140 ? -14.911 9.682 8.198 1.00 90.50 140 HIS A O 1
ATOM 1205 N N . SER A 1 141 ? -13.473 8.001 7.882 1.00 87.06 141 SER A N 1
ATOM 1206 C CA . SER A 1 141 ? -14.077 7.159 8.926 1.00 87.06 141 SER A CA 1
ATOM 1207 C C . SER A 1 141 ? -13.372 7.253 10.279 1.00 87.06 141 SER A C 1
ATOM 1209 O O . SER A 1 141 ? -13.937 6.818 11.288 1.00 87.06 141 SER A O 1
ATOM 1211 N N . LEU A 1 142 ? -12.130 7.752 10.308 1.00 83.62 142 LEU A N 1
ATOM 1212 C CA . LEU A 1 142 ? -11.281 7.775 11.506 1.00 83.62 142 LEU A CA 1
ATOM 1213 C C . LEU A 1 142 ? -10.742 9.169 11.844 1.00 83.62 142 LEU A C 1
ATOM 1215 O O . LEU A 1 142 ? -10.626 9.478 13.032 1.00 83.62 142 LEU A O 1
ATOM 1219 N N . LEU A 1 143 ? -10.432 10.003 10.845 1.00 84.19 143 LEU A N 1
ATOM 1220 C CA . LEU A 1 143 ? -9.822 11.321 11.063 1.00 84.19 143 LEU A CA 1
ATOM 1221 C C . LEU A 1 143 ? -10.835 12.473 11.039 1.00 84.19 143 LEU A C 1
ATOM 1223 O O . LEU A 1 143 ? -10.733 13.388 11.862 1.00 84.19 143 LEU A O 1
ATOM 1227 N N . ASP A 1 144 ? -11.861 12.397 10.194 1.00 81.50 144 ASP A N 1
ATOM 1228 C CA . ASP A 1 144 ? -12.911 13.413 10.121 1.00 81.50 144 ASP A CA 1
ATOM 1229 C C . ASP A 1 144 ? -13.814 13.376 11.374 1.00 81.50 144 ASP A C 1
ATOM 1231 O O . ASP A 1 144 ? -14.785 12.626 11.467 1.00 81.50 144 ASP A O 1
ATOM 1235 N N . ASN A 1 145 ? -13.560 14.257 12.351 1.00 54.50 145 ASN A N 1
ATOM 1236 C CA . ASN A 1 145 ? -14.573 14.653 13.341 1.00 54.50 145 ASN A CA 1
ATOM 1237 C C . ASN A 1 145 ? -15.446 15.770 12.753 1.00 54.50 145 ASN A C 1
ATOM 1239 O O . ASN A 1 145 ? -15.364 16.908 13.212 1.00 54.50 145 ASN A O 1
ATOM 1243 N N . LYS A 1 146 ? -16.223 15.420 11.719 1.00 47.19 146 LYS A N 1
ATOM 1244 C CA . LYS A 1 146 ? -17.388 16.105 11.116 1.00 47.19 146 LYS A CA 1
ATOM 1245 C C . LYS A 1 146 ? -17.364 15.863 9.608 1.00 47.19 146 LYS A C 1
ATOM 1247 O O . LYS A 1 146 ? -16.719 16.633 8.913 1.00 47.19 146 LYS A O 1
ATOM 1252 N N . ILE A 1 147 ? -18.152 14.904 9.119 1.00 39.94 147 ILE A N 1
ATOM 1253 C CA . ILE A 1 147 ? -19.010 15.138 7.948 1.00 39.94 147 ILE A CA 1
ATOM 1254 C C . ILE A 1 147 ? -20.348 14.439 8.196 1.00 39.94 147 ILE A C 1
ATOM 1256 O O . ILE A 1 147 ? -20.476 13.218 8.160 1.00 39.94 147 ILE A O 1
ATOM 1260 N N . ASP A 1 148 ? -21.336 15.279 8.482 1.00 36.09 148 ASP A N 1
ATOM 1261 C CA . ASP A 1 148 ? -22.759 15.006 8.397 1.00 36.09 148 ASP A CA 1
ATOM 1262 C C . ASP A 1 148 ? -23.147 14.371 7.050 1.00 36.09 148 ASP A C 1
ATOM 1264 O O . ASP A 1 148 ? -22.765 14.864 5.991 1.00 36.09 148 ASP A O 1
ATOM 1268 N N . ASN A 1 149 ? -23.978 13.328 7.100 1.00 37.34 149 ASN A N 1
ATOM 1269 C CA . ASN A 1 149 ? -25.198 13.120 6.300 1.00 37.34 149 ASN A CA 1
ATOM 1270 C C . ASN A 1 149 ? -25.399 13.962 5.014 1.00 37.34 149 ASN A C 1
ATOM 1272 O O . ASN A 1 149 ? -26.434 14.622 4.869 1.00 37.34 149 ASN A O 1
ATOM 1276 N N . LYS A 1 150 ? -24.476 13.960 4.043 1.00 37.66 150 LYS A N 1
ATOM 1277 C CA . LYS A 1 150 ? -24.729 14.677 2.776 1.00 37.66 150 LYS A CA 1
ATOM 1278 C C . LYS A 1 150 ? -24.144 14.093 1.497 1.00 37.66 150 LYS A C 1
ATOM 1280 O O . LYS A 1 150 ? -24.398 14.667 0.439 1.00 37.66 150 LYS A O 1
ATOM 1285 N N . ILE A 1 151 ? -23.436 12.965 1.548 1.00 37.81 151 ILE A N 1
ATOM 1286 C CA . ILE A 1 151 ? -22.907 12.336 0.324 1.00 37.81 151 ILE A CA 1
ATOM 1287 C C . ILE A 1 151 ? -23.838 11.231 -0.208 1.00 37.81 151 ILE A C 1
ATOM 1289 O O . ILE A 1 151 ? -23.935 11.079 -1.423 1.00 37.81 151 ILE A O 1
ATOM 1293 N N . ASP A 1 152 ? -24.663 10.607 0.639 1.00 36.81 152 ASP A N 1
ATOM 1294 C CA . ASP A 1 152 ? -25.606 9.571 0.177 1.00 36.81 152 ASP A CA 1
ATOM 1295 C C . ASP A 1 152 ? -26.835 10.138 -0.568 1.00 36.81 152 ASP A C 1
ATOM 1297 O O . ASP A 1 152 ? -27.382 9.491 -1.452 1.00 36.81 152 ASP A O 1
ATOM 1301 N N . ASN A 1 153 ? -27.205 11.409 -0.360 1.00 36.81 153 ASN A N 1
ATOM 1302 C CA . ASN A 1 153 ? -28.367 12.021 -1.037 1.00 36.81 153 ASN A CA 1
ATOM 1303 C C . ASN A 1 153 ? -28.103 12.527 -2.473 1.00 36.81 153 ASN A C 1
ATOM 1305 O O . ASN A 1 153 ? -28.988 13.138 -3.086 1.00 36.81 153 ASN A O 1
ATOM 1309 N N . LYS A 1 154 ? -26.897 12.328 -3.023 1.00 40.38 154 LYS A N 1
ATOM 1310 C CA . LYS A 1 154 ? -26.557 12.752 -4.397 1.00 40.38 154 LYS A CA 1
ATOM 1311 C C . LYS A 1 154 ? -26.442 11.611 -5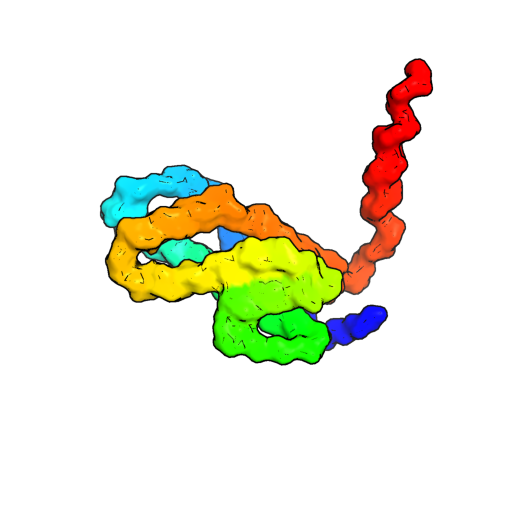.408 1.00 40.38 154 LYS A C 1
ATOM 1313 O O . LYS A 1 154 ? -26.345 11.911 -6.597 1.00 40.38 154 LYS A O 1
ATOM 1318 N N . LEU A 1 155 ? -26.499 10.355 -4.965 1.00 36.69 155 LEU A N 1
ATOM 1319 C CA . LEU A 1 155 ? -26.544 9.191 -5.855 1.00 36.69 155 LEU A CA 1
ATOM 1320 C C . LEU A 1 155 ? -27.987 8.729 -6.139 1.00 36.69 155 LEU A C 1
ATOM 1322 O O . LEU A 1 155 ? -28.243 8.284 -7.248 1.00 36.69 155 LEU A O 1
ATOM 1326 N N . ASP A 1 156 ? -28.950 9.017 -5.256 1.00 38.06 156 ASP A N 1
ATOM 1327 C CA . ASP A 1 156 ? -30.366 8.641 -5.463 1.00 38.06 156 ASP A CA 1
ATOM 1328 C C . ASP A 1 156 ? -31.190 9.635 -6.311 1.00 38.06 156 ASP A C 1
ATOM 1330 O O . ASP A 1 156 ? -32.331 9.362 -6.674 1.00 38.06 156 ASP A O 1
ATOM 1334 N N . ASN A 1 157 ? -30.637 10.804 -6.659 1.00 41.66 157 ASN A N 1
ATOM 1335 C CA . ASN A 1 157 ? -31.360 11.854 -7.402 1.00 41.66 157 ASN A CA 1
ATOM 1336 C C . ASN A 1 157 ? -30.950 11.999 -8.879 1.00 41.66 157 ASN A C 1
ATOM 1338 O O . ASN A 1 157 ? -31.366 12.959 -9.531 1.00 41.66 157 ASN A O 1
ATOM 1342 N N . LYS A 1 158 ? -30.139 11.082 -9.426 1.00 41.25 158 LYS A N 1
ATOM 1343 C CA . LYS A 1 158 ? -29.795 11.083 -10.861 1.00 41.25 158 LYS A CA 1
ATOM 1344 C C . LYS A 1 158 ? -30.582 10.087 -11.715 1.00 41.25 158 LYS A C 1
ATOM 1346 O O . LYS A 1 158 ? -30.599 10.272 -12.925 1.00 41.25 158 LYS A O 1
ATOM 1351 N N . ASP A 1 159 ? -31.335 9.173 -11.107 1.00 41.22 159 ASP A N 1
ATOM 1352 C CA . ASP A 1 159 ? -32.137 8.180 -11.841 1.00 41.22 159 ASP A CA 1
ATOM 1353 C C . ASP A 1 159 ? -33.611 8.578 -12.018 1.00 41.22 159 ASP A C 1
ATOM 1355 O O . ASP A 1 159 ? -34.441 7.766 -12.412 1.00 41.22 159 ASP A O 1
ATOM 1359 N N . ASN A 1 160 ? -33.966 9.842 -11.760 1.00 44.62 160 ASN A N 1
ATOM 1360 C CA . ASN A 1 160 ? -35.350 10.303 -11.876 1.00 44.62 160 ASN A CA 1
ATOM 1361 C C . ASN A 1 160 ? -35.457 11.649 -12.604 1.00 44.62 160 ASN A C 1
ATOM 1363 O O . ASN A 1 160 ? -35.954 12.633 -12.056 1.00 44.62 160 ASN A O 1
ATOM 1367 N N . LYS A 1 161 ? -34.924 11.716 -13.834 1.00 48.75 161 LYS A N 1
ATOM 1368 C CA . LYS A 1 161 ? -35.269 12.740 -14.842 1.00 48.75 161 LYS A CA 1
ATOM 1369 C C . LYS A 1 161 ? -34.684 12.403 -16.219 1.00 48.75 161 LYS A C 1
ATOM 1371 O O . LYS A 1 161 ? -33.814 13.102 -16.723 1.00 48.75 161 LYS A O 1
ATOM 1376 N N . GLN A 1 162 ? -35.206 11.355 -16.842 1.00 44.91 162 GLN A N 1
ATOM 1377 C CA . GLN A 1 162 ? -35.236 11.213 -18.300 1.00 44.91 162 GLN A CA 1
ATOM 1378 C C . GLN A 1 162 ? -36.538 10.498 -18.657 1.00 44.91 162 GLN A C 1
ATOM 1380 O O . GLN A 1 162 ? -36.557 9.297 -18.851 1.00 44.91 162 GLN A O 1
ATOM 1385 N N . ASP A 1 163 ? -37.628 11.261 -18.609 1.00 44.94 163 ASP A N 1
ATOM 1386 C CA . ASP A 1 163 ? -38.867 11.020 -19.351 1.00 44.94 163 ASP A CA 1
ATOM 1387 C C . ASP A 1 163 ? -39.718 12.287 -19.215 1.00 44.94 163 ASP A C 1
ATOM 1389 O O . ASP A 1 163 ? -40.437 12.480 -18.229 1.00 44.94 163 ASP A O 1
ATOM 1393 N N . LYS A 1 164 ? -39.521 13.209 -20.162 1.00 40.44 164 LYS A N 1
ATOM 1394 C CA . LYS A 1 164 ? -40.469 14.235 -20.617 1.00 40.44 164 LYS A CA 1
ATOM 1395 C C . LYS A 1 164 ? -39.904 14.965 -21.826 1.00 40.44 164 LYS A C 1
ATOM 1397 O O . LYS A 1 164 ? -38.735 15.400 -21.740 1.00 40.44 164 LYS A O 1
#

pLDDT: mean 87.1, std 18.34, range [36.09, 98.44]

Secondary structure (DSSP, 8-state):
-PPPPHHHHHHHHHHHHHHHHHHTTHHHHTT--HHHHHH-HHHHHHHHHHHHHHHHHHHHHHHHHHHHTTPPPPSSHHHHHHGGGGSTTS-HHHHHHHHHGGGHHHHTTSS-HHHHHHHHHHHHHHSHHHHHHHHHHHIIIII-S---S-SGGGTTTSSS----

Foldseek 3Di:
DDADDPVLLVLLVVLLVQLVVLLVCLVVCLPDDPVCCVPPPVNVVVLLVSLVSNLVSLLSLLVSQCVVVVHDQDPASLVSLCCVCVHPLHNNVLSNVSSVSSVSVVVSPDDDSVSNVVSSNCCSVPVSVSSVSSSVSCCVPPNDPDDDDDPVVVVVPPVPDDDD

Sequence (164 aa):
MKKLREEDKELFIRYVDFIEGEMEDYPSFAGLDWETYESKKEERRNVERWIENIVNSSIDIAKLILVFEKKRIPQTYREILHGLGKTKYFDSKFGERISKWSKLRNILAHEYLDIKWDVIKEFIDGSEPDYKHLVRVVKHSLLDNKIDNKIDNKLDNKDNKQDK

Radius of gyration: 18.54 Å; chains: 1; bounding box: 61×29×42 Å